Protein AF-A0A359LT15-F1 (afdb_monomer)

pLDDT: mean 81.78, std 11.78, range [51.34, 97.19]

Sequence (85 aa):
MANECNDIMARLSADLEGELSAEAIDEMERHIEGCGPCVEYMESVKKSIALCKANLPVEQPRPLDEDARKELRAAYQRMVAARKS

Radius of gyration: 22.49 Å; Cα contacts (8 Å, |Δi|>4): 16; chains: 1; bounding box: 54×25×54 Å

Structure (mmCIF, N/CA/C/O backbone):
data_AF-A0A359LT15-F1
#
_entry.id   AF-A0A359LT15-F1
#
loop_
_atom_site.group_PDB
_atom_site.id
_atom_site.type_symbol
_atom_site.label_atom_id
_atom_site.label_alt_id
_atom_site.label_comp_id
_atom_site.label_asym_id
_atom_site.label_entity_id
_atom_site.label_seq_id
_atom_site.pdbx_PDB_ins_code
_atom_site.Cartn_x
_atom_site.Cartn_y
_atom_site.Cartn_z
_atom_site.occupancy
_atom_site.B_iso_or_equiv
_atom_site.auth_seq_id
_atom_site.auth_comp_id
_atom_site.auth_asym_id
_atom_site.auth_atom_id
_atom_site.pdbx_PDB_model_num
ATOM 1 N N . MET A 1 1 ? -8.176 -0.332 26.323 1.00 51.34 1 MET A N 1
ATOM 2 C CA . MET A 1 1 ? -9.131 0.741 25.948 1.00 51.34 1 MET A CA 1
ATOM 3 C C . MET A 1 1 ? -8.525 2.007 25.319 1.00 51.34 1 MET A C 1
ATOM 5 O O . MET A 1 1 ? -9.219 2.621 24.528 1.00 51.34 1 MET A O 1
ATOM 9 N N . ALA A 1 2 ? -7.271 2.404 25.580 1.00 56.16 2 ALA A N 1
ATOM 10 C CA . ALA A 1 2 ? -6.533 3.345 24.701 1.00 56.16 2 ALA A CA 1
ATOM 11 C C . ALA A 1 2 ? -5.196 2.751 24.216 1.00 56.16 2 ALA A C 1
ATOM 13 O O . ALA A 1 2 ? -4.769 2.992 23.093 1.00 56.16 2 ALA A O 1
ATOM 14 N N . ASN A 1 3 ? -4.574 1.911 25.051 1.00 61.09 3 ASN A N 1
ATOM 15 C CA . ASN A 1 3 ? -3.303 1.258 24.744 1.00 61.09 3 ASN A CA 1
ATOM 16 C C . ASN A 1 3 ? -3.418 0.200 23.627 1.00 61.09 3 ASN A C 1
ATOM 18 O O . ASN A 1 3 ? -2.529 0.105 22.798 1.00 61.09 3 ASN A O 1
ATOM 22 N N . GLU A 1 4 ? -4.532 -0.540 23.565 1.00 63.41 4 GLU A N 1
ATOM 23 C CA . GLU A 1 4 ? -4.776 -1.578 22.540 1.00 63.41 4 GLU A CA 1
ATOM 24 C C . GLU A 1 4 ? -5.027 -0.977 21.145 1.00 63.41 4 GLU A C 1
ATOM 26 O O . GLU A 1 4 ? -4.544 -1.505 20.149 1.00 63.41 4 GLU A O 1
ATOM 31 N N . CYS A 1 5 ? -5.691 0.183 21.068 1.00 71.25 5 CYS A N 1
ATOM 32 C CA . CYS A 1 5 ? -5.917 0.880 19.798 1.00 7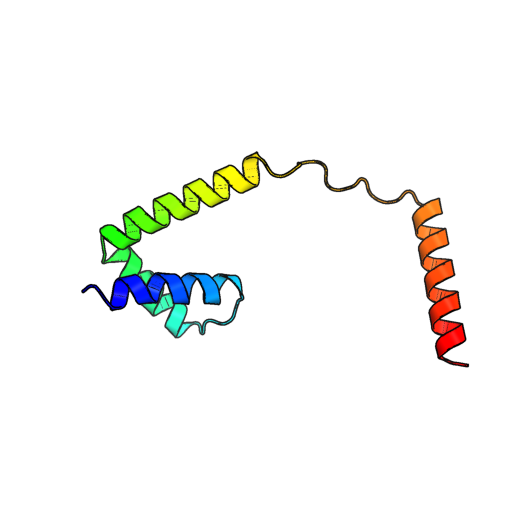1.25 5 CYS A CA 1
ATOM 33 C C . CYS A 1 5 ? -4.617 1.470 19.223 1.00 71.25 5 CYS A C 1
ATOM 35 O O . CYS A 1 5 ? -4.426 1.490 18.011 1.00 71.25 5 CYS A O 1
ATOM 37 N N . ASN A 1 6 ? -3.709 1.944 20.085 1.00 66.62 6 ASN A N 1
ATOM 38 C CA . ASN A 1 6 ? -2.386 2.400 19.650 1.00 66.62 6 ASN A CA 1
ATOM 39 C C . ASN A 1 6 ? -1.515 1.231 19.165 1.00 66.62 6 ASN A C 1
ATOM 41 O O . ASN A 1 6 ? -0.704 1.412 18.260 1.00 66.62 6 ASN A O 1
ATOM 45 N N . ASP A 1 7 ? -1.711 0.036 19.727 1.00 72.38 7 ASP A N 1
ATOM 46 C CA . ASP A 1 7 ? -0.990 -1.175 19.330 1.00 72.38 7 ASP A CA 1
ATOM 47 C C . ASP A 1 7 ? -1.416 -1.667 17.931 1.00 72.38 7 ASP A C 1
ATOM 49 O O . ASP A 1 7 ? -0.585 -2.155 17.167 1.00 72.38 7 ASP A O 1
ATOM 53 N N . ILE A 1 8 ? -2.672 -1.428 17.518 1.00 69.31 8 ILE A N 1
ATOM 54 C CA . ILE A 1 8 ? -3.137 -1.698 16.141 1.00 69.31 8 ILE A CA 1
ATOM 55 C C . ILE A 1 8 ? -2.292 -0.968 15.095 1.00 69.31 8 ILE A C 1
ATOM 57 O O . ILE A 1 8 ? -1.992 -1.538 14.053 1.00 69.31 8 ILE A O 1
ATOM 61 N N . MET A 1 9 ? -1.889 0.278 15.349 1.00 65.25 9 MET A N 1
ATOM 62 C CA . MET A 1 9 ? -1.106 1.063 14.386 1.00 65.25 9 MET A CA 1
ATOM 63 C C . MET A 1 9 ? 0.264 0.440 14.108 1.00 65.25 9 MET A C 1
ATOM 65 O O . MET A 1 9 ? 0.720 0.395 12.962 1.00 65.25 9 MET A O 1
ATOM 69 N N . ALA A 1 10 ? 0.909 -0.052 15.167 1.00 69.81 10 ALA A N 1
ATOM 70 C CA . ALA A 1 10 ? 2.186 -0.741 15.071 1.00 69.81 10 ALA A CA 1
ATOM 71 C C . ALA A 1 10 ? 2.021 -2.097 14.370 1.00 69.81 10 ALA A C 1
ATOM 73 O O . ALA A 1 10 ? 2.797 -2.423 13.473 1.00 69.81 10 ALA A O 1
ATOM 74 N N . ARG A 1 11 ? 0.960 -2.842 14.705 1.00 64.44 11 ARG A N 1
ATOM 75 C CA . ARG A 1 11 ? 0.648 -4.136 14.081 1.00 64.44 11 ARG A CA 1
ATOM 76 C C . ARG A 1 11 ? 0.306 -4.006 12.596 1.00 64.44 11 ARG A C 1
ATOM 78 O O . ARG A 1 11 ? 0.834 -4.768 11.802 1.00 64.44 11 ARG A O 1
ATOM 85 N N . LEU A 1 12 ? -0.470 -3.000 12.193 1.00 68.81 12 LEU A N 1
ATOM 86 C CA . LEU A 1 12 ? -0.765 -2.717 10.781 1.00 68.81 12 LEU A CA 1
ATOM 87 C C . LEU A 1 12 ? 0.499 -2.416 9.967 1.00 68.81 12 LEU A C 1
ATOM 89 O O . LEU A 1 12 ? 0.572 -2.772 8.796 1.00 68.81 12 LEU A O 1
ATOM 93 N N . SER A 1 13 ? 1.496 -1.765 10.571 1.00 71.06 13 SER A N 1
ATOM 94 C CA . SER A 1 13 ? 2.775 -1.514 9.897 1.00 71.06 13 SER A CA 1
ATOM 95 C C . SER A 1 13 ? 3.563 -2.815 9.699 1.00 71.06 13 SER A C 1
ATOM 97 O O . SER A 1 13 ? 4.044 -3.066 8.600 1.00 71.06 13 SER A O 1
ATOM 99 N N . ALA A 1 14 ? 3.603 -3.678 10.720 1.00 67.62 14 ALA A N 1
ATOM 100 C CA . ALA A 1 14 ? 4.240 -4.995 10.639 1.00 67.62 14 ALA A CA 1
ATOM 101 C C . ALA A 1 14 ? 3.515 -5.967 9.680 1.00 67.62 14 ALA A C 1
ATOM 103 O O . ALA A 1 14 ? 4.161 -6.786 9.028 1.00 67.62 14 ALA A O 1
ATOM 104 N N . ASP A 1 15 ? 2.185 -5.871 9.552 1.00 61.62 15 ASP A N 1
ATOM 105 C CA . ASP A 1 15 ? 1.391 -6.649 8.586 1.00 61.62 15 ASP A CA 1
ATOM 106 C C . ASP A 1 15 ? 1.797 -6.336 7.141 1.00 61.62 15 ASP A C 1
ATOM 108 O O . ASP A 1 15 ? 2.033 -7.236 6.336 1.00 61.62 15 ASP A O 1
ATOM 112 N N . LEU A 1 16 ? 1.962 -5.046 6.826 1.00 64.69 16 LEU A N 1
ATOM 113 C CA . LEU A 1 16 ? 2.397 -4.586 5.504 1.00 64.69 16 LEU A CA 1
ATOM 114 C C . LEU A 1 16 ? 3.807 -5.078 5.141 1.00 64.69 16 LEU A C 1
ATOM 116 O O . LEU A 1 16 ? 4.110 -5.241 3.958 1.00 64.69 16 LEU A O 1
ATOM 120 N N . GLU A 1 17 ? 4.651 -5.321 6.143 1.00 73.25 17 GLU A N 1
ATOM 121 C CA . GLU A 1 17 ? 6.001 -5.877 6.001 1.00 73.25 17 GLU A CA 1
ATOM 122 C C . GLU A 1 17 ? 6.003 -7.422 5.984 1.00 73.25 17 GLU A C 1
ATOM 124 O O . GLU A 1 17 ? 7.015 -8.039 5.652 1.00 73.25 17 GLU A O 1
ATOM 129 N N . GLY A 1 18 ? 4.850 -8.056 6.244 1.00 70.50 18 GLY A N 1
ATOM 130 C CA . GLY A 1 18 ? 4.678 -9.510 6.269 1.00 70.50 18 GLY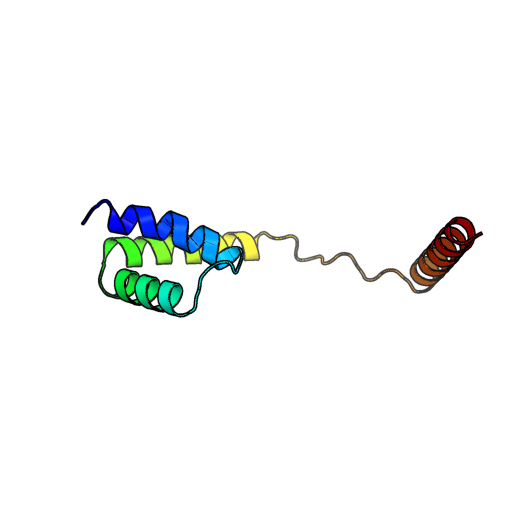 A CA 1
ATOM 131 C C . GLY A 1 18 ? 5.243 -10.181 7.524 1.00 70.50 18 GLY A C 1
ATOM 132 O O . GLY A 1 18 ? 5.516 -11.381 7.504 1.00 70.50 18 GLY A O 1
ATOM 133 N N . GLU A 1 19 ? 5.444 -9.421 8.601 1.00 75.38 19 GLU A N 1
ATOM 134 C CA . GLU A 1 19 ? 6.117 -9.876 9.825 1.00 75.38 19 GLU A CA 1
ATOM 135 C C . GLU A 1 19 ? 5.148 -10.377 10.914 1.00 75.38 19 GLU A C 1
ATOM 137 O O . GLU A 1 19 ? 5.584 -10.845 11.968 1.00 75.38 19 GLU A O 1
ATOM 142 N N . LEU A 1 20 ? 3.831 -10.318 10.679 1.00 76.06 20 LEU A N 1
ATOM 143 C CA . LEU A 1 20 ? 2.832 -10.832 11.619 1.00 76.06 20 LEU A CA 1
ATOM 144 C C . LEU A 1 20 ? 2.602 -12.342 11.472 1.00 76.06 20 LEU A C 1
ATOM 146 O O . LEU A 1 20 ? 2.488 -12.878 10.370 1.00 76.06 20 LEU A O 1
ATOM 150 N N . SER A 1 21 ? 2.460 -13.032 12.609 1.00 81.88 21 SER A N 1
ATOM 151 C CA . SER A 1 21 ? 1.960 -14.410 12.625 1.00 81.88 21 SER A CA 1
ATOM 152 C C . SER A 1 21 ? 0.458 -14.452 12.325 1.00 81.88 21 SER A C 1
ATOM 154 O O . SER A 1 21 ? -0.260 -13.475 12.537 1.00 81.88 21 SER A O 1
ATOM 156 N N . ALA A 1 22 ? -0.041 -15.612 11.893 1.00 81.38 22 ALA A N 1
ATOM 157 C CA . ALA A 1 22 ? -1.467 -15.802 11.632 1.00 81.38 22 ALA A CA 1
ATOM 158 C C . ALA A 1 22 ? -2.340 -15.532 12.874 1.00 81.38 22 ALA A C 1
ATOM 160 O O . ALA A 1 22 ? -3.417 -14.957 12.740 1.00 81.38 22 ALA A O 1
ATOM 161 N N . GLU A 1 23 ? -1.875 -15.883 14.081 1.00 82.38 23 GLU A N 1
ATOM 162 C CA . GLU A 1 23 ? -2.615 -15.567 15.311 1.00 82.38 23 GLU A CA 1
ATOM 163 C C . GLU A 1 23 ? -2.684 -14.057 15.583 1.00 82.38 23 GLU A C 1
ATOM 165 O O . GLU A 1 23 ? -3.712 -13.560 16.043 1.00 82.38 23 GLU A O 1
ATOM 170 N N . ALA A 1 24 ? -1.607 -13.321 15.292 1.00 77.88 24 ALA A N 1
ATOM 171 C CA . ALA A 1 24 ? -1.556 -11.877 15.504 1.00 77.88 24 ALA A CA 1
ATOM 172 C C . ALA A 1 24 ? -2.476 -11.116 14.534 1.00 77.88 24 ALA A C 1
ATOM 174 O O . ALA A 1 24 ? -3.084 -10.118 14.928 1.00 77.88 24 ALA A O 1
ATOM 175 N N . ILE A 1 25 ? -2.609 -11.608 13.297 1.00 80.88 25 ILE A N 1
ATOM 176 C CA . ILE A 1 25 ? -3.552 -11.083 12.298 1.00 80.88 25 ILE A CA 1
ATOM 177 C C . ILE A 1 25 ? -4.991 -11.262 12.792 1.00 80.88 25 ILE A C 1
ATOM 179 O O . ILE A 1 25 ? -5.742 -10.295 12.871 1.00 80.88 25 ILE A O 1
ATOM 183 N N . ASP A 1 26 ? -5.350 -12.470 13.217 1.00 85.56 26 ASP A N 1
ATOM 184 C CA . ASP A 1 26 ? -6.695 -12.807 13.697 1.00 85.56 26 ASP A CA 1
ATOM 185 C C . ASP A 1 26 ? -7.081 -12.027 14.978 1.00 85.56 26 ASP A C 1
ATOM 187 O O . ASP A 1 26 ? -8.209 -11.557 15.139 1.00 85.56 26 ASP A O 1
ATOM 191 N N . GLU A 1 27 ? -6.134 -11.797 15.895 1.00 85.62 27 GLU A N 1
ATOM 192 C CA . GLU A 1 27 ? -6.357 -10.924 17.057 1.00 85.62 27 GLU A CA 1
ATOM 193 C C . GLU A 1 27 ? -6.601 -9.462 16.659 1.00 85.62 27 GLU A C 1
ATOM 195 O O . GLU A 1 27 ? -7.501 -8.811 17.202 1.00 85.62 27 GLU A O 1
ATOM 200 N N . MET A 1 28 ? -5.822 -8.954 15.704 1.00 83.62 28 MET A N 1
ATOM 201 C CA . MET A 1 28 ? -5.971 -7.599 15.182 1.00 83.62 28 MET A CA 1
ATOM 202 C C . MET A 1 28 ? -7.321 -7.419 14.476 1.00 83.62 28 MET A C 1
ATOM 204 O O . MET A 1 28 ? -8.019 -6.442 14.753 1.00 83.62 28 MET A O 1
ATOM 208 N N . GLU A 1 29 ? -7.720 -8.365 13.623 1.00 85.06 29 GLU A N 1
ATOM 209 C CA . GLU A 1 29 ? -9.006 -8.346 12.916 1.00 85.06 29 GLU A CA 1
ATOM 210 C C . GLU A 1 29 ? -10.183 -8.306 13.895 1.00 85.06 29 GLU A C 1
ATOM 212 O O . GLU A 1 29 ? -11.025 -7.409 13.806 1.00 85.06 29 GLU A O 1
ATOM 217 N N . ARG A 1 30 ? -10.187 -9.180 14.913 1.00 89.12 30 ARG A N 1
ATOM 218 C CA . ARG A 1 30 ? -11.215 -9.157 15.967 1.00 89.12 30 ARG A CA 1
ATOM 219 C C . ARG A 1 30 ? -11.306 -7.814 16.680 1.00 89.12 30 ARG A C 1
ATOM 221 O O . ARG A 1 30 ? -12.407 -7.357 16.998 1.00 89.12 30 ARG A O 1
ATOM 228 N N . HIS A 1 31 ? -10.168 -7.188 16.982 1.00 87.19 31 HIS A N 1
ATOM 229 C CA . HIS A 1 31 ? -10.184 -5.898 17.662 1.00 87.19 31 HIS A CA 1
ATOM 230 C C . HIS A 1 31 ? -10.758 -4.800 16.759 1.00 87.19 31 HIS A C 1
ATOM 232 O O . HIS A 1 31 ? -11.580 -4.012 17.228 1.00 87.19 31 HIS A O 1
ATOM 238 N N . ILE A 1 32 ? -10.384 -4.781 15.475 1.00 86.94 32 ILE A N 1
ATOM 239 C CA . ILE A 1 32 ? -10.921 -3.831 14.495 1.00 86.94 32 ILE A CA 1
ATOM 240 C C . ILE A 1 32 ? -12.438 -3.989 14.382 1.00 86.94 32 ILE A C 1
ATOM 242 O O . ILE A 1 32 ? -13.148 -2.996 14.501 1.00 86.94 32 ILE A O 1
ATOM 246 N N . GLU A 1 33 ? -12.951 -5.211 14.226 1.00 88.75 33 GLU A N 1
ATOM 247 C CA . GLU A 1 33 ? -14.393 -5.470 14.099 1.00 88.75 33 GLU A CA 1
ATOM 248 C C . GLU A 1 33 ? -15.189 -5.073 15.352 1.00 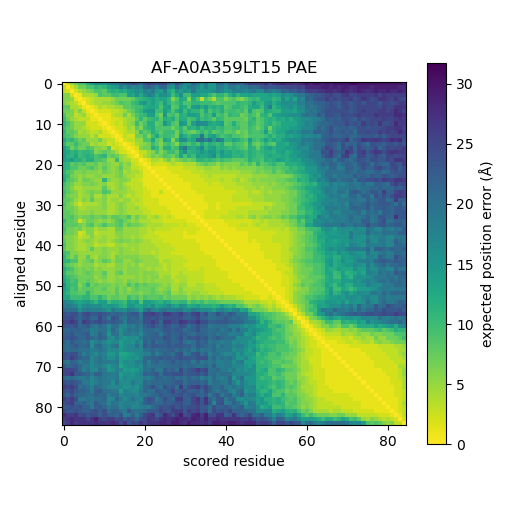88.75 33 GLU A C 1
ATOM 250 O O . GLU A 1 33 ? -16.317 -4.586 15.253 1.00 88.75 33 GLU A O 1
ATOM 255 N N . GLY A 1 34 ? -14.600 -5.249 16.538 1.00 88.69 34 GLY A N 1
ATOM 256 C CA . GLY A 1 34 ? -15.237 -4.940 17.819 1.00 88.69 34 GLY A CA 1
ATOM 257 C C . GLY A 1 34 ? -15.107 -3.485 18.286 1.00 88.69 34 GLY A C 1
ATOM 258 O O . GLY A 1 34 ? -15.693 -3.129 19.310 1.00 88.69 34 GLY A O 1
ATOM 259 N N . CYS A 1 35 ? -14.340 -2.639 17.591 1.00 91.06 35 CYS A N 1
ATOM 260 C CA . CYS A 1 35 ? -13.964 -1.308 18.072 1.00 91.06 35 CYS A CA 1
ATOM 261 C C . CYS A 1 35 ? -14.298 -0.217 17.047 1.00 91.06 35 CYS A C 1
ATOM 263 O O . CYS A 1 35 ? -13.546 0.014 16.103 1.00 91.06 35 CYS A O 1
ATOM 265 N N . GLY A 1 36 ? -15.393 0.521 17.275 1.00 87.88 36 GLY A N 1
ATOM 266 C CA . GLY A 1 36 ? -15.858 1.608 16.394 1.00 87.88 36 GLY A CA 1
ATOM 267 C C . GLY A 1 36 ? -14.765 2.598 15.949 1.00 87.88 36 GLY A C 1
ATOM 268 O O . GLY A 1 36 ? -14.629 2.825 14.748 1.00 87.88 36 GLY A O 1
ATOM 269 N N 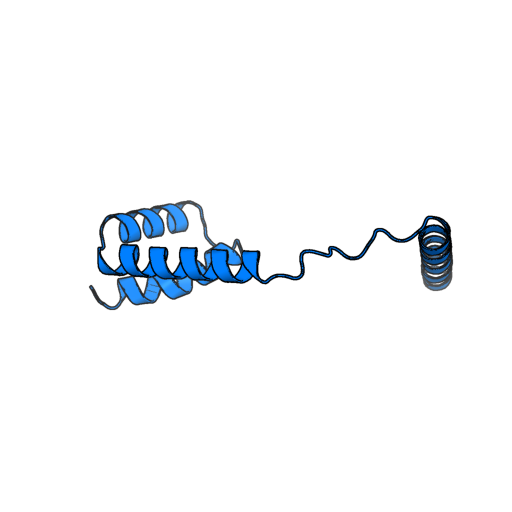. PRO A 1 37 ? -13.918 3.120 16.859 1.00 87.50 37 PRO A N 1
ATOM 270 C CA . PRO A 1 37 ? -12.788 3.971 16.479 1.00 87.50 37 PRO A CA 1
ATOM 271 C C . PRO A 1 37 ? -11.788 3.307 15.519 1.00 87.50 37 PRO A C 1
ATOM 273 O O . PRO A 1 37 ? -11.269 3.962 14.618 1.00 87.50 37 PRO A O 1
ATOM 276 N N . CYS A 1 38 ? -11.517 2.008 15.684 1.00 86.69 38 CYS A N 1
ATOM 277 C CA . CYS A 1 38 ? -10.596 1.274 14.812 1.00 86.69 38 CYS A CA 1
ATOM 278 C C . CYS A 1 38 ? -11.222 0.987 13.442 1.00 86.69 38 CYS A C 1
ATOM 280 O O . CYS A 1 38 ? -10.520 1.049 12.433 1.00 86.69 38 CYS A O 1
ATOM 282 N N . VAL A 1 39 ? -12.539 0.756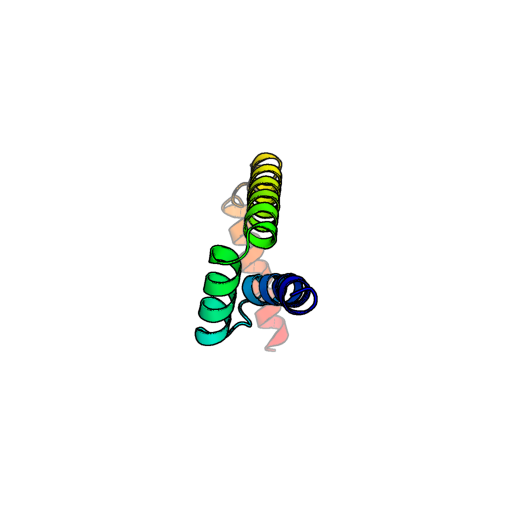 13.384 1.00 88.81 39 VAL A N 1
ATOM 283 C CA . VAL A 1 39 ? -13.284 0.671 12.118 1.00 88.81 39 VAL A CA 1
ATOM 284 C C . VAL A 1 39 ? -13.172 1.983 11.345 1.00 88.81 39 VAL A C 1
ATOM 286 O O . VAL A 1 39 ? -12.776 1.983 10.180 1.00 88.81 39 VAL A O 1
ATOM 289 N N . GLU A 1 40 ? -13.474 3.113 11.989 1.00 90.06 40 GLU A N 1
ATOM 290 C CA . GLU A 1 40 ? -13.386 4.437 11.360 1.00 90.06 40 GLU A CA 1
ATOM 291 C C . GLU A 1 40 ? -11.965 4.747 10.881 1.00 90.06 40 GLU A C 1
ATOM 293 O O . GLU A 1 40 ? -11.767 5.232 9.760 1.00 90.06 40 GLU A O 1
ATOM 298 N N . TYR A 1 41 ? -10.967 4.411 11.701 1.00 87.81 41 TYR A N 1
ATOM 299 C CA . TYR A 1 41 ? -9.569 4.540 11.328 1.00 87.81 41 TYR A CA 1
ATOM 300 C C . TYR A 1 41 ? -9.239 3.698 10.087 1.00 87.81 41 TYR A C 1
ATOM 302 O O . TYR A 1 41 ? -8.672 4.227 9.126 1.00 87.81 41 TYR A O 1
ATOM 310 N N . MET A 1 42 ? -9.661 2.431 10.033 1.00 87.88 42 MET A N 1
ATOM 311 C CA . MET A 1 42 ? -9.404 1.588 8.866 1.00 87.88 42 MET A CA 1
ATOM 312 C C . MET A 1 42 ? -10.084 2.081 7.593 1.00 87.88 42 MET A C 1
ATOM 314 O O . MET A 1 42 ? -9.497 2.006 6.511 1.00 87.88 42 MET A O 1
ATOM 318 N N . GLU A 1 43 ? -11.277 2.655 7.694 1.00 90.06 43 GLU A N 1
ATOM 319 C CA . GLU A 1 43 ? -11.911 3.305 6.548 1.00 90.06 43 GLU A CA 1
ATOM 320 C C . GLU A 1 43 ? -11.094 4.506 6.041 1.00 90.06 43 GLU A C 1
ATOM 322 O O . GLU A 1 43 ? -10.997 4.728 4.830 1.00 90.06 43 GLU A O 1
ATOM 327 N N . SER A 1 44 ? -10.443 5.260 6.933 1.00 89.81 44 SER A N 1
ATOM 328 C CA . SER A 1 44 ? -9.543 6.354 6.542 1.00 89.81 44 SER A CA 1
ATOM 329 C C . SER A 1 44 ? -8.281 5.850 5.822 1.00 89.81 44 SER A C 1
ATOM 331 O O . SER A 1 44 ? -7.870 6.421 4.804 1.00 89.81 44 SER A O 1
ATOM 333 N N . VAL A 1 45 ? -7.712 4.728 6.274 1.00 87.94 45 VAL A N 1
ATOM 334 C CA . VAL A 1 45 ? -6.553 4.084 5.640 1.00 87.94 45 VAL A CA 1
ATOM 335 C C . VAL A 1 45 ? -6.918 3.566 4.249 1.00 87.94 45 VAL A C 1
ATOM 337 O O . VAL A 1 45 ? -6.217 3.865 3.281 1.00 87.94 45 VAL A O 1
ATOM 340 N N . LYS A 1 46 ? -8.055 2.870 4.104 1.00 87.81 46 LYS A N 1
ATOM 341 C CA . LYS A 1 46 ? -8.547 2.380 2.802 1.00 87.81 46 LYS A CA 1
ATOM 342 C C . LYS A 1 46 ? -8.716 3.516 1.793 1.00 87.81 46 LYS A C 1
ATOM 344 O O . LYS A 1 46 ? -8.279 3.392 0.647 1.00 87.81 46 LYS A O 1
ATOM 349 N N . LYS A 1 47 ? -9.29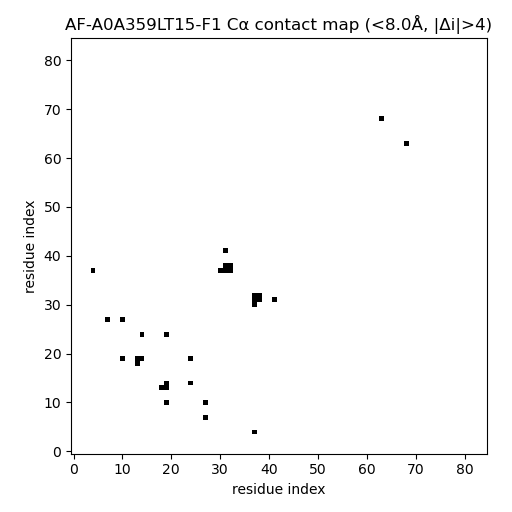7 4.645 2.219 1.00 90.81 47 LYS A N 1
ATOM 350 C CA . LYS A 1 47 ? -9.431 5.853 1.385 1.00 90.81 47 LYS A CA 1
ATOM 351 C C . LYS A 1 47 ? -8.072 6.405 0.963 1.00 90.81 47 LYS A C 1
ATOM 353 O O . LYS A 1 47 ? -7.890 6.743 -0.204 1.00 90.81 47 LYS A O 1
ATOM 358 N N . SER A 1 48 ? -7.113 6.448 1.882 1.00 89.31 48 SER A N 1
ATOM 359 C CA . SER A 1 48 ? -5.755 6.930 1.606 1.00 89.31 48 SER A CA 1
ATOM 360 C C . SER A 1 48 ? -5.040 6.042 0.581 1.00 89.31 48 SER A C 1
ATOM 362 O O . SER A 1 48 ? -4.490 6.548 -0.393 1.00 89.31 48 SER A O 1
ATOM 364 N N . ILE A 1 49 ? -5.140 4.714 0.715 1.00 86.50 49 ILE A N 1
ATOM 365 C CA . ILE A 1 49 ? -4.606 3.753 -0.265 1.00 86.50 49 ILE A CA 1
ATOM 366 C C . ILE A 1 49 ? -5.255 3.950 -1.640 1.00 86.50 49 ILE A C 1
ATOM 368 O O . ILE A 1 49 ? -4.557 3.942 -2.655 1.00 86.50 49 ILE A O 1
ATOM 372 N N . ALA A 1 50 ? -6.577 4.135 -1.694 1.00 87.19 50 ALA A N 1
ATOM 373 C CA . ALA A 1 50 ? -7.286 4.380 -2.947 1.00 87.19 50 ALA A CA 1
ATOM 374 C C . ALA A 1 50 ? -6.802 5.667 -3.636 1.00 87.19 50 ALA A C 1
ATOM 376 O O . ALA A 1 50 ? -6.557 5.658 -4.842 1.00 87.19 50 ALA A O 1
ATOM 377 N N . LEU A 1 51 ? -6.594 6.745 -2.873 1.00 88.56 51 LEU A N 1
ATOM 378 C CA . LEU A 1 51 ? -6.040 8.000 -3.385 1.00 88.56 51 LEU A CA 1
ATOM 379 C C . LEU A 1 51 ? -4.608 7.827 -3.898 1.00 88.56 51 LEU A C 1
ATOM 381 O O . LEU A 1 51 ? -4.302 8.300 -4.991 1.00 88.56 51 LEU A O 1
ATOM 385 N N . CYS A 1 52 ? -3.746 7.113 -3.169 1.00 86.25 52 CYS A N 1
ATOM 386 C CA . CYS A 1 52 ? -2.393 6.807 -3.634 1.00 86.25 52 CYS A CA 1
ATOM 387 C C . CYS A 1 52 ? -2.422 6.018 -4.949 1.00 86.25 52 CYS A C 1
ATOM 389 O O . CYS A 1 52 ? -1.724 6.376 -5.891 1.00 86.25 52 CYS A O 1
ATOM 391 N N . LYS A 1 53 ? -3.276 4.992 -5.058 1.00 81.25 53 LYS A N 1
ATOM 392 C CA . LYS A 1 53 ? -3.442 4.201 -6.290 1.00 81.25 53 LYS A CA 1
ATOM 393 C C . LYS A 1 53 ? -3.952 5.025 -7.469 1.00 81.25 53 LYS A C 1
ATOM 395 O O . LYS A 1 53 ? -3.479 4.826 -8.580 1.00 81.25 53 LYS A O 1
ATOM 400 N N . ALA A 1 54 ? -4.882 5.947 -7.232 1.00 82.69 54 ALA A N 1
ATOM 401 C CA . ALA A 1 54 ? -5.432 6.808 -8.276 1.00 82.69 54 ALA A CA 1
ATOM 402 C C . ALA A 1 54 ? -4.427 7.852 -8.796 1.00 82.69 54 ALA A C 1
ATOM 404 O O . ALA A 1 54 ? -4.538 8.280 -9.941 1.00 82.69 54 ALA A O 1
ATOM 405 N N . ASN A 1 55 ? -3.465 8.262 -7.963 1.00 77.12 55 ASN A N 1
ATOM 406 C CA . ASN A 1 55 ? -2.464 9.280 -8.297 1.00 77.12 55 ASN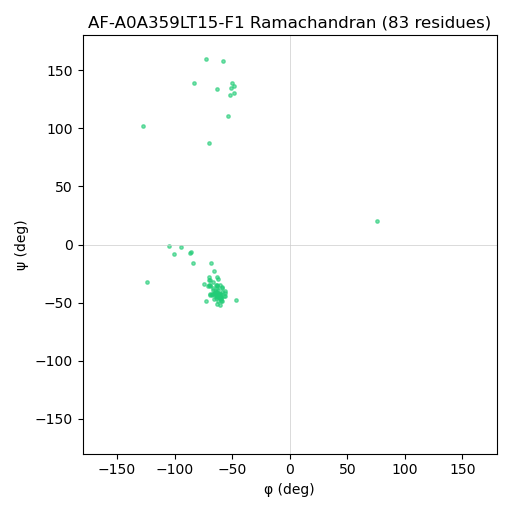 A CA 1
ATOM 407 C C . ASN A 1 55 ? -1.072 8.700 -8.590 1.00 77.12 55 ASN A C 1
ATOM 409 O O . ASN A 1 55 ? -0.148 9.454 -8.898 1.00 77.12 55 ASN A O 1
ATOM 413 N N . LEU A 1 56 ? -0.899 7.379 -8.497 1.00 73.06 56 LEU A N 1
ATOM 414 C CA . LEU A 1 56 ? 0.313 6.720 -8.966 1.00 73.06 56 LEU A CA 1
ATOM 415 C C . LEU A 1 56 ? 0.420 6.933 -10.483 1.00 73.06 56 LEU A C 1
ATOM 417 O O . LEU A 1 56 ? -0.575 6.743 -11.188 1.00 73.06 56 LEU A O 1
ATOM 421 N N . PRO A 1 57 ? 1.600 7.306 -11.007 1.00 68.69 57 PRO A N 1
ATOM 422 C CA . PRO A 1 57 ? 1.823 7.342 -12.443 1.00 68.69 57 PRO A CA 1
ATOM 423 C C . PRO A 1 57 ? 1.459 5.975 -13.031 1.00 68.69 57 PRO A C 1
ATOM 425 O O . PRO A 1 57 ? 2.117 4.973 -12.761 1.00 68.69 57 PRO A O 1
ATOM 428 N N . VAL A 1 58 ? 0.368 5.929 -13.797 1.00 61.94 58 VAL A N 1
ATOM 429 C CA . VAL A 1 58 ? -0.152 4.696 -14.414 1.00 61.94 58 VAL A CA 1
ATOM 430 C C . VAL A 1 58 ? 0.797 4.182 -15.501 1.00 61.94 58 VAL A C 1
ATOM 432 O O . VAL A 1 58 ? 0.730 3.016 -15.890 1.00 61.94 58 VAL A O 1
ATOM 435 N N . GLU A 1 59 ? 1.723 5.021 -15.970 1.00 66.12 59 GLU A N 1
ATOM 436 C CA . GLU A 1 59 ? 2.804 4.584 -16.841 1.00 66.12 59 GLU A CA 1
ATOM 437 C C . GLU A 1 59 ? 3.789 3.729 -16.044 1.00 66.12 59 GLU A C 1
ATOM 439 O O . GLU A 1 59 ? 4.817 4.192 -15.551 1.00 66.12 59 GLU A O 1
ATOM 444 N N . GLN A 1 60 ? 3.494 2.428 -15.979 1.00 64.00 60 GLN A N 1
ATOM 445 C CA . GLN A 1 60 ? 4.568 1.456 -15.887 1.00 64.00 60 GLN A CA 1
ATOM 446 C C . GLN A 1 60 ? 5.584 1.813 -16.977 1.00 64.00 60 GLN A C 1
ATOM 448 O O . GLN A 1 60 ? 5.171 2.044 -18.124 1.00 64.00 60 GLN A O 1
ATOM 453 N N . PRO A 1 61 ? 6.885 1.903 -16.646 1.00 73.12 61 PRO A N 1
ATOM 454 C CA . PRO A 1 61 ? 7.892 2.185 -17.650 1.00 73.12 61 PRO A CA 1
ATOM 455 C C . PRO A 1 61 ? 7.691 1.192 -18.786 1.00 73.12 61 PRO A C 1
ATOM 457 O O . PRO A 1 61 ? 7.543 -0.012 -18.544 1.00 73.12 61 PRO A O 1
ATOM 460 N N . ARG A 1 62 ? 7.600 1.710 -20.018 1.00 77.50 62 ARG A N 1
ATOM 461 C CA . ARG A 1 62 ? 7.399 0.855 -21.187 1.00 77.50 62 ARG A CA 1
ATOM 462 C C . ARG A 1 62 ? 8.435 -0.267 -21.133 1.00 77.50 62 ARG A C 1
ATOM 464 O O . ARG A 1 62 ? 9.589 0.012 -20.785 1.00 77.50 62 ARG A O 1
ATOM 471 N N . PRO A 1 63 ? 8.052 -1.514 -21.459 1.00 84.19 63 PRO A N 1
ATOM 472 C CA . PRO A 1 63 ? 9.020 -2.588 -21.561 1.00 84.19 63 PRO A CA 1
ATOM 473 C C . PRO A 1 63 ? 10.202 -2.126 -22.409 1.00 84.19 63 PRO A C 1
ATOM 475 O O . PRO A 1 63 ? 9.995 -1.493 -23.446 1.00 84.19 63 PRO A O 1
ATOM 478 N N . LEU A 1 64 ? 11.423 -2.435 -21.961 1.00 87.62 64 LEU A N 1
ATOM 479 C CA . LEU A 1 64 ? 12.614 -2.209 -22.777 1.00 87.62 64 LEU A CA 1
ATOM 480 C C . LEU A 1 64 ? 12.379 -2.836 -24.148 1.00 87.62 64 LEU A C 1
ATOM 482 O O . LEU A 1 64 ? 11.919 -3.986 -24.210 1.00 87.62 64 LEU A O 1
ATOM 486 N N . ASP A 1 65 ? 12.712 -2.100 -25.205 1.00 92.06 65 ASP A N 1
ATOM 487 C CA . ASP A 1 65 ? 12.771 -2.673 -26.539 1.00 92.06 65 ASP A CA 1
ATOM 488 C C . ASP A 1 65 ? 13.772 -3.842 -26.564 1.00 92.06 65 ASP A C 1
ATOM 490 O O . ASP A 1 65 ? 14.629 -4.000 -25.683 1.00 92.06 65 ASP A O 1
ATOM 494 N N . GLU A 1 66 ? 13.611 -4.726 -27.546 1.00 93.88 66 GLU A N 1
ATOM 495 C CA . GLU A 1 66 ? 14.391 -5.963 -27.599 1.00 93.88 66 GLU A CA 1
ATOM 496 C C . GLU A 1 66 ? 15.897 -5.704 -27.747 1.00 93.88 66 GLU A C 1
ATOM 498 O O . GLU A 1 66 ? 16.696 -6.480 -27.215 1.00 93.88 66 GLU A O 1
ATOM 503 N N . ASP A 1 67 ? 16.296 -4.599 -28.383 1.00 94.94 67 ASP A N 1
ATOM 504 C CA . ASP A 1 67 ? 17.704 -4.250 -28.568 1.00 94.94 67 ASP A CA 1
ATOM 505 C C . ASP A 1 67 ? 18.329 -3.791 -27.247 1.00 94.94 67 ASP A C 1
ATOM 507 O O . ASP A 1 67 ? 19.347 -4.349 -26.822 1.00 94.94 67 ASP A O 1
ATOM 511 N N . ALA A 1 68 ? 17.668 -2.881 -26.526 1.00 94.88 68 ALA A N 1
ATOM 512 C CA . ALA A 1 68 ? 18.081 -2.451 -25.192 1.00 94.88 68 ALA A CA 1
ATOM 513 C C . ALA A 1 68 ? 18.146 -3.634 -24.212 1.00 94.88 68 ALA A C 1
ATOM 515 O O . ALA A 1 68 ? 19.089 -3.771 -23.425 1.00 94.88 68 ALA A O 1
ATOM 516 N N . ARG A 1 69 ? 17.174 -4.554 -24.283 1.00 95.12 69 ARG A N 1
ATOM 517 C CA . ARG A 1 69 ? 17.162 -5.767 -23.452 1.00 95.12 69 ARG A CA 1
ATOM 518 C C . ARG A 1 69 ? 18.327 -6.701 -23.784 1.00 95.12 69 ARG A C 1
ATOM 520 O O . ARG A 1 69 ? 18.921 -7.294 -22.875 1.00 95.12 69 ARG A O 1
ATOM 527 N N . LYS A 1 70 ? 18.655 -6.857 -25.067 1.00 96.75 70 LYS A N 1
ATOM 528 C CA . LYS A 1 70 ? 19.769 -7.689 -25.535 1.00 96.75 70 LYS A CA 1
ATOM 529 C C . LYS A 1 70 ? 21.114 -7.104 -25.113 1.00 96.75 70 LYS A C 1
ATOM 531 O O . LYS A 1 70 ? 21.964 -7.849 -24.619 1.00 96.75 70 LYS A O 1
ATOM 536 N N . GLU A 1 71 ? 21.290 -5.793 -25.247 1.00 97.00 71 GLU A N 1
ATOM 537 C CA . GLU A 1 71 ? 22.500 -5.095 -24.816 1.00 97.00 71 GLU A CA 1
ATOM 538 C C . GLU A 1 71 ? 22.708 -5.220 -23.305 1.00 97.00 71 GLU A C 1
ATOM 540 O O . GLU A 1 71 ? 23.785 -5.635 -22.864 1.00 97.00 71 GLU A O 1
ATOM 545 N N . LEU A 1 72 ? 21.660 -4.962 -22.516 1.00 96.56 72 LEU A N 1
ATOM 546 C CA . LEU A 1 72 ? 21.698 -5.091 -21.061 1.00 96.56 72 LEU A CA 1
ATOM 547 C C . LEU A 1 72 ? 22.105 -6.508 -20.634 1.00 96.56 72 LEU A C 1
ATOM 549 O O . LEU A 1 72 ? 22.969 -6.685 -19.772 1.00 96.56 72 LEU A O 1
ATOM 553 N N . ARG A 1 73 ? 21.530 -7.533 -21.275 1.00 96.94 73 ARG A N 1
ATOM 554 C CA . ARG A 1 73 ? 21.865 -8.938 -21.006 1.00 96.94 73 ARG A CA 1
ATOM 555 C C . ARG A 1 73 ? 23.323 -9.249 -21.339 1.00 96.94 73 ARG A C 1
ATOM 557 O O . ARG A 1 73 ? 24.000 -9.901 -20.545 1.00 96.94 73 ARG A O 1
ATOM 564 N N . ALA A 1 74 ? 23.817 -8.774 -22.480 1.00 96.88 74 ALA A N 1
ATOM 565 C CA . ALA A 1 74 ? 25.203 -8.981 -22.885 1.00 96.88 74 ALA A CA 1
ATOM 566 C C . ALA A 1 74 ? 26.186 -8.274 -21.935 1.00 96.88 74 ALA A C 1
ATOM 568 O O . ALA A 1 74 ? 27.202 -8.853 -21.548 1.00 96.88 74 ALA A O 1
ATOM 569 N N . ALA A 1 75 ? 25.877 -7.043 -21.516 1.00 96.81 75 ALA A N 1
ATOM 570 C CA . ALA A 1 75 ? 26.673 -6.300 -20.542 1.00 96.81 75 ALA A CA 1
ATOM 571 C C . ALA A 1 75 ? 26.736 -7.025 -19.191 1.00 96.81 75 ALA A C 1
ATOM 573 O O . ALA A 1 75 ? 27.821 -7.198 -18.632 1.00 96.81 75 ALA A O 1
ATOM 574 N N . TYR A 1 76 ? 25.595 -7.526 -18.712 1.00 96.31 76 TYR A N 1
ATOM 575 C CA . TYR A 1 76 ? 25.524 -8.315 -17.487 1.00 96.31 76 TYR A CA 1
ATOM 576 C C . TYR A 1 76 ? 26.381 -9.586 -17.568 1.00 96.31 76 TYR A C 1
ATOM 578 O O . TYR A 1 76 ? 27.170 -9.858 -16.665 1.00 96.31 76 TYR A O 1
ATOM 586 N N . GLN A 1 77 ? 26.293 -10.334 -18.672 1.00 97.06 77 GLN A N 1
ATOM 587 C CA . GLN A 1 77 ? 27.092 -11.547 -18.880 1.00 97.06 77 GLN A CA 1
ATOM 588 C C . GLN A 1 77 ? 28.598 -11.264 -18.870 1.00 97.06 77 GLN A C 1
ATOM 590 O O . GLN A 1 77 ? 29.344 -11.999 -18.225 1.00 97.06 77 GLN A O 1
ATOM 595 N N . ARG A 1 78 ? 29.046 -10.182 -19.523 1.00 97.19 78 ARG A N 1
ATOM 596 C CA . ARG A 1 78 ? 30.458 -9.762 -19.494 1.00 97.19 78 ARG A CA 1
ATOM 597 C C . ARG A 1 78 ? 30.923 -9.437 -18.077 1.00 97.19 78 ARG A C 1
ATOM 599 O O . ARG A 1 78 ? 31.981 -9.895 -17.662 1.00 97.19 78 ARG A O 1
ATOM 606 N N . MET A 1 79 ? 30.119 -8.683 -17.3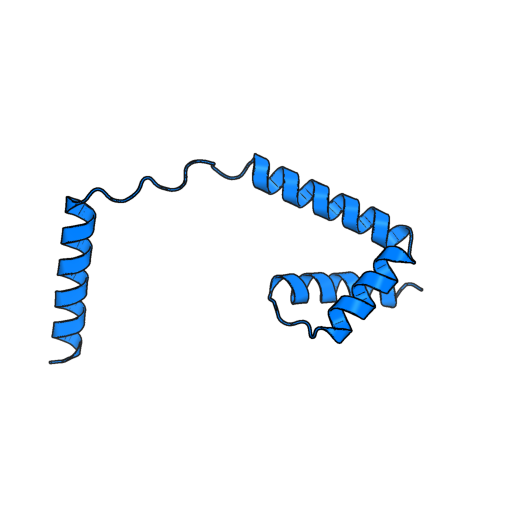30 1.00 96.88 79 MET A N 1
ATOM 607 C CA . MET A 1 79 ? 30.426 -8.295 -15.953 1.00 96.88 79 MET A CA 1
ATOM 608 C C . MET A 1 79 ? 30.491 -9.505 -15.010 1.00 96.88 79 MET A C 1
ATOM 610 O O . MET A 1 79 ? 31.404 -9.594 -14.193 1.00 96.88 79 MET A O 1
ATOM 614 N N . VAL A 1 80 ? 29.582 -10.474 -15.156 1.00 96.50 80 VAL A N 1
ATOM 615 C CA . VAL A 1 80 ? 29.624 -11.729 -14.388 1.00 96.50 80 VAL A CA 1
ATOM 616 C C . VAL A 1 80 ? 30.842 -12.576 -14.759 1.00 96.50 80 VAL A C 1
ATOM 618 O O . VAL A 1 80 ? 31.484 -13.119 -13.864 1.00 96.50 80 VAL A O 1
ATOM 621 N N . ALA A 1 81 ? 31.175 -12.690 -16.047 1.00 94.25 81 ALA A N 1
ATOM 622 C CA . ALA A 1 81 ? 32.346 -13.440 -16.496 1.00 94.25 81 ALA A CA 1
ATOM 623 C C . ALA A 1 81 ? 33.650 -12.836 -15.948 1.00 94.25 81 ALA A C 1
ATOM 625 O O . ALA A 1 81 ? 34.462 -13.565 -15.392 1.00 94.25 81 ALA A O 1
ATOM 626 N N . ALA A 1 82 ? 33.794 -11.509 -16.008 1.00 91.12 82 ALA A N 1
ATOM 627 C CA . ALA A 1 82 ? 34.960 -10.789 -15.492 1.00 91.12 82 ALA A CA 1
ATOM 628 C C . ALA A 1 82 ? 35.115 -10.861 -13.961 1.00 91.12 82 ALA A C 1
ATOM 630 O O . ALA A 1 82 ? 36.208 -10.670 -13.448 1.00 91.12 82 ALA A O 1
ATOM 631 N N . ARG A 1 83 ? 34.032 -11.124 -13.216 1.00 86.38 83 ARG A N 1
ATOM 632 C CA . ARG A 1 83 ? 34.085 -11.362 -11.760 1.00 86.38 83 ARG A CA 1
ATOM 633 C C . ARG A 1 83 ? 34.430 -12.807 -11.389 1.00 86.38 83 ARG A C 1
ATOM 635 O O . ARG A 1 83 ? 34.702 -13.069 -10.222 1.00 86.38 83 ARG A O 1
ATOM 642 N N . LYS A 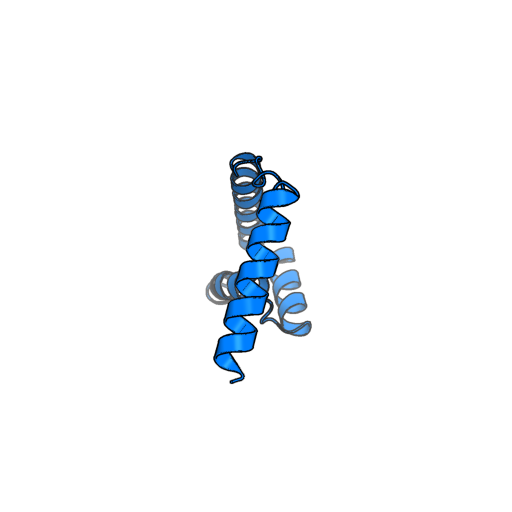1 84 ? 34.330 -13.746 -12.336 1.00 73.44 84 LYS A N 1
ATOM 643 C CA . LYS A 1 84 ? 34.605 -15.179 -12.133 1.00 73.44 84 LYS A CA 1
ATOM 644 C C . LYS A 1 84 ? 35.990 -15.609 -12.637 1.00 73.44 84 LYS A C 1
ATOM 646 O O . LYS A 1 84 ? 36.354 -16.761 -12.412 1.00 73.44 84 LYS A O 1
ATOM 651 N N . SER A 1 85 ? 36.711 -14.724 -13.326 1.00 56.34 85 SER A N 1
ATOM 652 C CA . SER A 1 85 ? 38.116 -14.874 -13.736 1.00 56.34 85 SER A CA 1
ATOM 653 C C . SER A 1 85 ? 39.047 -14.222 -12.727 1.00 56.34 85 SER A C 1
ATOM 655 O O . SER A 1 85 ? 40.087 -14.834 -12.418 1.00 56.34 85 SER A O 1
#

Secondary structure (DSSP, 8-state):
--HHHHHHHHHHHHHHTT---HHHHHHHHHHHHH-HHHHHHHHHHHHHHHHHHHHS---PPPPPPHHHHHHHHHHHHHHHHHHH-

Solvent-accessible surface area (backbone atoms only — not comparable to full-atom values): 5064 Å² total; per-residue (Å²): 130,65,68,60,65,58,48,48,59,57,48,55,55,36,47,78,72,66,72,57,52,74,68,57,50,55,55,49,50,54,49,34,77,75,28,71,71,49,42,56,50,49,54,52,50,54,50,49,52,51,51,52,63,73,69,46,78,80,72,64,77,75,78,74,52,71,65,61,48,50,50,51,51,53,54,50,52,52,54,54,51,67,72,75,109

Nearest PDB structures (foldseek):
  5wuq-assembly2_D  TM=6.879E-01  e=3.686E-02  Bacillus subtilis subsp. subtilis str. 168
  2z0a-assembly2_C  TM=7.372E-01  e=5.806E+00  Influenza A virus
  2z0a-assembly1_B  TM=7.322E-01  e=7.148E+00  Influenza A virus
  8z6g-assembly3_E  TM=5.156E-01  e=5.417E+00  Pseudomonas aeruginosa
  6sw8-assembly1_A  TM=5.740E-01  e=7.661E+00  Influenza A virus (A/turkey/Italy/977/1999(H7N1))

Foldseek 3Di:
DPVVLVVLVVLVVCVVVVNDDPVSVVVSVVCCVVDPVSVVVVVVVVVVVVVCVVPPPPDPPPPDDPVRVVVVVVVVVVVVVVVVD

Mean predicted aligned error: 11.96 Å